Protein AF-0000000083205259 (afdb_homodimer)

pLDDT: mean 92.65, std 8.08, range [65.12, 98.88]

Sequence (184 aa):
MNAQRIVQNCVLKNQSTVIEEMIRANLISEEYLYPFVDDVMEWWLIDSWLAERLKEQGEVIIEEYGCYWWGRQSSGQAIYMDGVIQEICGDDMNAQRIVQNCVLKNQSTVIEEMIRANLISEEYLYPFVDDVMEWWLIDSWLAERLKEQGEVIIEEYGCYWWGRQSSGQAIYMDGVIQEICGDD

Foldseek 3Di:
DALVVQCVVWFDDWDQVVVVVCCVVVVDPCVVVVVCVVQFDTKTWTDPVVQVLCVVVVFDWDDPPNTIITRDRDDDDDPSPDPSSRVSVVVD/DALVVQCVPWFDDWDQVVVVVCCVVVVDPCVLVVVPVVQFDTKTWTHPVVQVLCVVVVFDWDDPPNTIITRDRDDDDDPSPDPSSRVSVVVD

Solvent-accessible surface area (backbone atoms only — not comparable to full-atom values): 10355 Å² total; per-residue (Å²): 97,57,31,60,59,51,40,70,72,30,50,71,43,77,35,42,58,50,50,53,51,33,37,73,65,63,74,38,70,53,75,83,37,50,93,44,55,86,54,39,72,41,31,30,35,36,36,71,72,56,48,54,55,39,47,75,72,67,49,49,68,48,81,54,69,88,42,37,33,39,41,35,67,70,76,96,61,61,70,45,70,34,65,68,43,43,52,52,30,71,74,94,96,54,31,59,58,50,40,69,72,29,49,69,43,77,34,42,59,50,51,54,52,33,37,73,64,64,74,38,69,54,76,82,37,52,94,44,54,88,53,41,74,40,31,29,34,36,37,69,71,57,48,53,55,38,48,74,70,69,48,50,70,48,79,56,68,87,41,37,33,38,42,35,67,69,75,94,61,62,69,43,69,35,66,70,44,44,51,54,30,73,74,92

Nearest PDB structures (foldseek):
  4bhl-assembly1_A  TM=3.757E-01  e=4.470E+00  Penaeus vannamei
  3w3y-assembly1_A  TM=3.580E-01  e=8.393E+00  Saccharomyces cerevisiae S288C
  4bhl-assembly1_A  TM=3.754E-01  e=5.393E+00  Penaeus vannamei
  3w3y-assembly1_A  TM=3.533E-01  e=7.872E+00  Saccharomyces cerevisiae S288C

Organism: NCBI:txid214856

Structure (mmCIF, N/CA/C/O backbone):
data_AF-0000000083205259-model_v1
#
loop_
_entity.id
_entity.type
_entity.pdbx_description
1 polymer 'Uncharacterized protein'
#
loop_
_atom_site.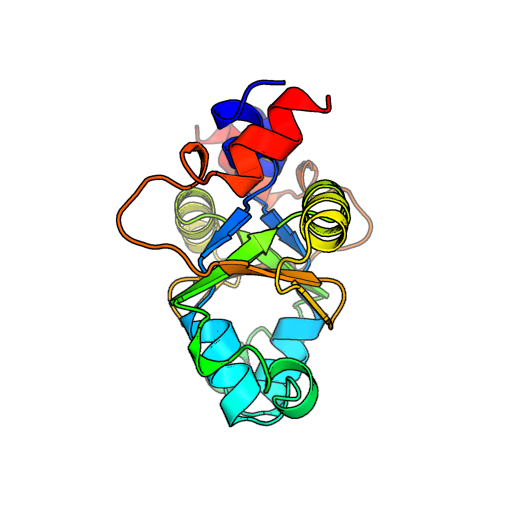group_PDB
_atom_site.id
_atom_site.type_symbol
_atom_site.label_atom_id
_atom_site.label_alt_id
_atom_site.label_comp_id
_atom_site.label_asym_id
_atom_site.label_entity_id
_atom_site.label_seq_id
_atom_site.pdbx_PDB_ins_code
_atom_site.Cartn_x
_atom_site.Cartn_y
_atom_site.Cartn_z
_atom_site.occupancy
_atom_site.B_iso_or_equiv
_atom_site.auth_seq_id
_atom_site.auth_comp_id
_atom_site.auth_asym_id
_atom_site.auth_atom_id
_atom_site.pdbx_PDB_model_num
ATOM 1 N N . MET A 1 1 ? 18.016 13.203 8.016 1 74.06 1 MET A N 1
ATOM 2 C CA . MET A 1 1 ? 17.5 12.609 6.789 1 74.06 1 MET A CA 1
ATOM 3 C C . MET A 1 1 ? 16.844 13.656 5.906 1 74.06 1 MET A C 1
ATOM 5 O O . MET A 1 1 ? 16.234 14.602 6.414 1 74.06 1 MET A O 1
ATOM 9 N N . ASN A 1 2 ? 17.109 13.672 4.609 1 92.62 2 ASN A N 1
ATOM 10 C CA . ASN A 1 2 ? 16.453 14.734 3.84 1 92.62 2 ASN A CA 1
ATOM 11 C C . ASN A 1 2 ? 15.078 14.312 3.357 1 92.62 2 ASN A C 1
ATOM 13 O O . ASN A 1 2 ? 14.727 13.133 3.424 1 92.62 2 ASN A O 1
ATOM 17 N N . ALA A 1 3 ? 14.344 15.258 3.004 1 95.56 3 ALA A N 1
ATOM 18 C CA . ALA A 1 3 ? 12.93 15.102 2.689 1 95.56 3 ALA A CA 1
ATOM 19 C C . ALA A 1 3 ? 12.727 14.094 1.568 1 95.56 3 ALA A C 1
ATOM 21 O O . ALA A 1 3 ? 11.797 13.281 1.617 1 95.56 3 ALA A O 1
ATOM 22 N N . GLN A 1 4 ? 13.516 14.125 0.621 1 95.38 4 GLN A N 1
ATOM 23 C CA . GLN A 1 4 ? 13.406 13.219 -0.518 1 95.38 4 GLN A CA 1
ATOM 24 C C . GLN A 1 4 ? 13.57 11.766 -0.083 1 95.38 4 GLN A C 1
ATOM 26 O O . GLN A 1 4 ? 12.836 10.891 -0.545 1 95.38 4 GLN A O 1
ATOM 31 N N . ARG A 1 5 ? 14.492 11.438 0.736 1 95.31 5 ARG A N 1
ATOM 32 C CA . ARG A 1 5 ? 14.758 10.094 1.227 1 95.31 5 ARG A CA 1
ATOM 33 C C . ARG A 1 5 ? 13.602 9.578 2.078 1 95.31 5 ARG A C 1
ATOM 35 O O . ARG A 1 5 ? 13.211 8.414 1.976 1 95.31 5 ARG A O 1
ATOM 42 N N . ILE A 1 6 ? 13.031 10.5 2.938 1 96.81 6 ILE A N 1
ATOM 43 C CA . ILE A 1 6 ? 11.883 10.141 3.764 1 96.81 6 ILE A CA 1
ATOM 44 C C . ILE A 1 6 ? 10.719 9.711 2.873 1 96.81 6 ILE A C 1
ATOM 46 O O . ILE A 1 6 ? 10.125 8.648 3.092 1 96.81 6 ILE A O 1
ATOM 50 N N . VAL A 1 7 ? 10.477 10.484 1.865 1 97.5 7 VAL A N 1
ATOM 51 C CA . VAL A 1 7 ? 9.352 10.211 0.981 1 97.5 7 VAL A CA 1
ATOM 52 C C . VAL A 1 7 ? 9.602 8.922 0.209 1 97.5 7 VAL A C 1
ATOM 54 O O . VAL A 1 7 ? 8.719 8.062 0.115 1 97.5 7 VAL A O 1
ATOM 57 N N . GLN A 1 8 ? 10.75 8.711 -0.286 1 95.19 8 GLN A N 1
ATOM 58 C CA . GLN A 1 8 ? 11.094 7.523 -1.067 1 95.19 8 GLN A CA 1
ATOM 59 C C . GLN A 1 8 ? 10.984 6.258 -0.226 1 95.19 8 GLN A C 1
ATOM 61 O O . GLN A 1 8 ? 10.578 5.207 -0.728 1 95.19 8 GLN A O 1
ATOM 66 N N . ASN A 1 9 ? 11.266 6.398 1.019 1 95.75 9 ASN A N 1
ATOM 67 C CA . ASN A 1 9 ? 11.344 5.223 1.879 1 95.75 9 ASN A CA 1
ATOM 68 C C . ASN A 1 9 ? 10.016 4.957 2.586 1 95.75 9 ASN A C 1
ATOM 70 O O . ASN A 1 9 ? 9.68 3.807 2.871 1 95.75 9 ASN A O 1
ATOM 74 N N . CYS A 1 10 ? 9.227 6.012 2.779 1 98 10 CYS A N 1
ATOM 75 C CA . CYS A 1 10 ? 8.148 5.844 3.746 1 98 10 CYS A CA 1
ATOM 76 C C . CYS A 1 10 ? 6.789 6.062 3.092 1 98 10 CYS A C 1
ATOM 78 O O . CYS A 1 10 ? 5.758 5.68 3.646 1 98 10 CYS A O 1
ATOM 80 N N . VAL A 1 11 ? 6.793 6.781 2.051 1 98.5 11 VAL A N 1
ATOM 81 C CA . VAL A 1 11 ? 5.566 6.949 1.28 1 98.5 11 VAL A CA 1
ATOM 82 C C . VAL A 1 11 ? 5.473 5.852 0.221 1 98.5 11 VAL A C 1
ATOM 84 O O . VAL A 1 11 ? 6.25 5.836 -0.736 1 98.5 11 VAL A O 1
ATOM 87 N N . LEU A 1 12 ? 4.492 5.07 0.329 1 98.44 12 LEU A N 1
ATOM 88 C CA . LEU A 1 12 ? 4.516 3.809 -0.405 1 98.44 12 LEU A CA 1
ATOM 89 C C . LEU A 1 12 ? 3.682 3.906 -1.678 1 98.44 12 LEU A C 1
ATOM 91 O O . LEU A 1 12 ? 4.172 3.611 -2.77 1 98.44 12 LEU A O 1
ATOM 95 N N . LYS A 1 13 ? 2.428 4.391 -1.6 1 98.5 13 LYS A N 1
ATOM 96 C CA . LYS A 1 13 ? 1.514 4.348 -2.738 1 98.5 13 LYS A CA 1
ATOM 97 C C . LYS A 1 1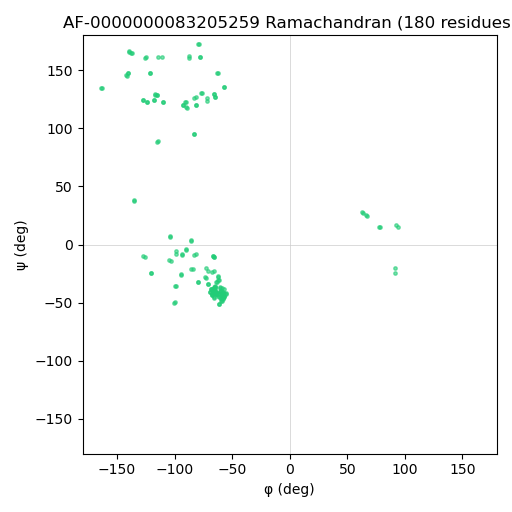3 ? 0.335 5.297 -2.531 1 98.5 13 LYS A C 1
ATOM 99 O O . LYS A 1 13 ? -0.232 5.359 -1.438 1 98.5 13 LYS A O 1
ATOM 104 N N . ASN A 1 14 ? 0.077 6.012 -3.584 1 98.19 14 ASN A N 1
ATOM 105 C CA . ASN A 1 14 ? -1.209 6.703 -3.59 1 98.19 14 ASN A CA 1
ATOM 106 C C . ASN A 1 14 ? -2.373 5.719 -3.621 1 98.19 14 ASN A C 1
ATOM 108 O O . ASN A 1 14 ? -2.42 4.832 -4.477 1 98.19 14 ASN A O 1
ATOM 112 N N . GLN A 1 15 ? -3.314 5.859 -2.664 1 98.44 15 GLN A N 1
ATOM 113 C CA . GLN A 1 15 ? -4.461 4.961 -2.598 1 98.44 15 GLN A CA 1
ATOM 114 C C . GLN A 1 15 ? -5.758 5.734 -2.367 1 98.44 15 GLN A C 1
ATOM 116 O O . GLN A 1 15 ? -6.625 5.293 -1.616 1 98.44 15 GLN A O 1
ATOM 121 N N . SER A 1 16 ? -5.852 6.895 -2.996 1 96 16 SER A N 1
ATOM 122 C CA . SER A 1 16 ? -7.023 7.75 -2.85 1 96 16 SER A CA 1
ATOM 123 C C . SER A 1 16 ? -8.297 7.027 -3.27 1 96 16 SER A C 1
ATOM 125 O O . SER A 1 16 ? -9.289 7.02 -2.533 1 96 16 SER A O 1
ATOM 127 N N . THR A 1 17 ? -8.281 6.352 -4.402 1 97.75 17 THR A N 1
ATOM 128 C CA . THR A 1 17 ? -9.469 5.66 -4.891 1 97.75 17 THR A CA 1
ATOM 129 C C . THR A 1 17 ? -9.852 4.512 -3.963 1 97.75 17 THR A C 1
ATOM 131 O O . THR A 1 17 ? -11.031 4.297 -3.688 1 97.75 17 THR A O 1
ATOM 134 N N . VAL A 1 18 ? -8.859 3.809 -3.467 1 97.62 18 VAL A N 1
ATOM 135 C CA . VAL A 1 18 ? -9.102 2.707 -2.543 1 97.62 18 VAL A CA 1
ATOM 136 C C . VAL A 1 18 ? -9.828 3.221 -1.302 1 97.62 18 VAL A C 1
ATOM 138 O O . VAL A 1 18 ? -10.867 2.684 -0.917 1 97.62 18 VAL A O 1
ATOM 141 N N . ILE A 1 19 ? -9.344 4.277 -0.72 1 96.19 19 ILE A N 1
ATOM 142 C CA . ILE A 1 19 ? -9.891 4.812 0.522 1 96.19 19 ILE A CA 1
ATOM 143 C C . ILE A 1 19 ? -11.297 5.359 0.278 1 96.19 19 ILE A C 1
ATOM 145 O O . ILE A 1 19 ? -12.203 5.137 1.081 1 96.19 19 ILE A O 1
ATOM 149 N N . GLU A 1 20 ? -11.461 6.02 -0.788 1 94.31 20 GLU A N 1
ATOM 150 C CA . GLU A 1 20 ? -12.781 6.543 -1.122 1 94.31 20 GLU A CA 1
ATOM 151 C C . GLU A 1 20 ? -13.812 5.422 -1.229 1 94.31 20 GLU A C 1
ATOM 153 O O . GLU A 1 20 ? -14.914 5.531 -0.698 1 94.31 20 GLU A O 1
ATOM 158 N N . GLU A 1 21 ? -13.453 4.355 -1.86 1 96.31 21 GLU A N 1
ATOM 159 C CA . GLU A 1 21 ? -14.359 3.221 -2.008 1 96.31 21 GLU A CA 1
ATOM 160 C C . GLU A 1 21 ? -14.609 2.539 -0.666 1 96.31 21 GLU A C 1
ATOM 162 O O . GLU A 1 21 ? -15.727 2.109 -0.381 1 96.31 21 GLU A O 1
ATOM 167 N N . MET A 1 22 ? -13.562 2.457 0.121 1 96.12 22 MET A N 1
ATOM 168 C CA . MET A 1 22 ? -13.719 1.828 1.43 1 96.12 22 MET A CA 1
ATOM 169 C C . MET A 1 22 ? -14.633 2.65 2.326 1 96.12 22 MET A C 1
ATOM 171 O O . MET A 1 22 ? -15.422 2.092 3.098 1 96.12 22 MET A O 1
ATOM 175 N N . ILE A 1 23 ? -14.547 3.959 2.223 1 93.25 23 ILE A N 1
ATOM 176 C CA . ILE A 1 23 ? -15.43 4.84 2.977 1 93.25 23 ILE A CA 1
ATOM 177 C C . ILE A 1 23 ? -16.875 4.664 2.494 1 93.25 23 ILE A C 1
ATOM 179 O O . ILE A 1 23 ? -17.781 4.508 3.303 1 93.25 23 ILE A O 1
ATOM 183 N N . ARG A 1 24 ? -16.984 4.648 1.211 1 93.5 24 ARG A N 1
ATOM 184 C CA . ARG A 1 24 ? -18.312 4.484 0.619 1 93.5 24 ARG A CA 1
ATOM 185 C C . ARG A 1 24 ? -18.938 3.164 1.042 1 93.5 24 ARG A C 1
ATOM 187 O O . ARG A 1 24 ? -20.156 3.088 1.251 1 93.5 24 ARG A O 1
ATOM 194 N N . ALA A 1 25 ? -18.172 2.121 1.162 1 95.5 25 ALA A N 1
ATOM 195 C CA . ALA A 1 25 ? -18.641 0.787 1.524 1 95.5 25 ALA A CA 1
ATOM 196 C C . ALA A 1 25 ? -18.719 0.627 3.039 1 95.5 25 ALA A C 1
ATOM 198 O O . ALA A 1 25 ? -18.984 -0.468 3.541 1 95.5 25 ALA A O 1
ATOM 199 N N . ASN A 1 26 ? -18.453 1.644 3.811 1 94.31 26 ASN A N 1
ATOM 200 C CA . ASN A 1 26 ? -18.516 1.696 5.266 1 94.31 26 ASN A CA 1
ATOM 201 C C . ASN A 1 26 ? -17.469 0.805 5.914 1 94.31 26 ASN A C 1
ATOM 203 O O . ASN A 1 26 ? -17.672 0.278 7.008 1 94.31 26 ASN A O 1
ATOM 207 N N . LEU A 1 27 ? -16.391 0.572 5.148 1 95.81 27 LEU A N 1
ATOM 208 C CA . LEU A 1 27 ? -15.266 -0.165 5.707 1 95.81 2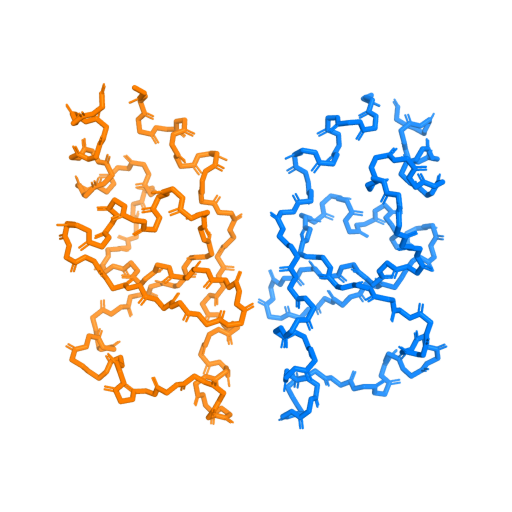7 LEU A CA 1
ATOM 209 C C . LEU A 1 27 ? -14.398 0.744 6.57 1 95.81 27 LEU A C 1
ATOM 211 O O . LEU A 1 27 ? -13.711 0.273 7.477 1 95.81 27 LEU A O 1
ATOM 215 N N . ILE A 1 28 ? -14.312 2.006 6.215 1 93.38 28 ILE A N 1
ATOM 216 C CA . ILE A 1 28 ? -13.648 3.031 7.012 1 93.38 28 ILE A CA 1
ATOM 217 C C . ILE A 1 28 ? -14.672 4.066 7.477 1 93.38 28 ILE A C 1
ATOM 219 O O . ILE A 1 28 ? -15.469 4.562 6.676 1 93.38 28 ILE A O 1
ATOM 223 N N . SER A 1 29 ? -14.594 4.254 8.742 1 88.69 29 SER A N 1
ATOM 224 C CA . SER A 1 29 ? -15.578 5.18 9.297 1 88.69 29 SER A CA 1
ATOM 225 C C . SER A 1 29 ? -15.266 6.621 8.906 1 88.69 29 SER A C 1
ATOM 227 O O . SER A 1 29 ? -14.172 7.117 9.172 1 88.69 29 SER A O 1
ATOM 229 N N . GLU A 1 30 ? -16.172 7.191 8.336 1 78.38 30 GLU A N 1
ATOM 230 C CA . GLU A 1 30 ? -16.047 8.594 7.945 1 78.38 30 GLU A CA 1
ATOM 231 C C . GLU A 1 30 ? -16.141 9.516 9.156 1 78.38 30 GLU A C 1
ATOM 233 O O . GLU A 1 30 ? -15.625 10.625 9.141 1 78.38 30 GLU A O 1
ATOM 238 N N . GLU A 1 31 ? -16.859 9.016 10.133 1 77.38 31 GLU A N 1
ATOM 239 C CA . GLU A 1 31 ? -17.125 9.852 11.305 1 77.38 31 GLU A CA 1
ATOM 240 C C . GLU A 1 31 ? -15.836 10.328 11.953 1 77.38 31 GLU A C 1
ATOM 242 O O . GLU A 1 31 ? -15.75 11.469 12.422 1 77.38 31 GLU A O 1
ATOM 247 N N . TYR A 1 32 ? -14.891 9.398 11.953 1 70.88 32 TYR A N 1
ATOM 248 C CA . TYR A 1 32 ? -13.617 9.758 12.562 1 70.88 32 TYR A CA 1
ATOM 249 C C . TYR A 1 32 ? -12.844 10.734 11.672 1 70.88 32 TYR A C 1
ATOM 251 O O . TYR A 1 32 ? -12.086 11.562 12.172 1 70.88 32 TYR A O 1
ATOM 259 N N . LEU A 1 33 ? -13.25 10.703 10.414 1 77.75 33 LEU A N 1
ATOM 260 C CA . LEU A 1 33 ? -12.523 11.516 9.445 1 77.75 33 LEU A CA 1
ATOM 261 C C . LEU A 1 33 ? -13.25 12.828 9.188 1 77.75 33 LEU A C 1
ATOM 263 O O . LEU A 1 33 ? -12.711 13.727 8.531 1 77.75 33 LEU A O 1
ATOM 267 N N . TYR A 1 34 ? -14.406 13 9.727 1 72.12 34 TYR A N 1
ATOM 268 C CA . TYR A 1 34 ? -15.367 14.039 9.383 1 72.12 34 TYR A CA 1
ATOM 269 C C . TYR A 1 34 ? -14.758 15.422 9.547 1 72.12 34 TYR A C 1
ATOM 271 O O . TYR A 1 34 ? -14.867 16.266 8.648 1 72.12 34 TYR A O 1
ATOM 279 N N . PRO A 1 35 ? -14.078 15.703 10.547 1 74.44 35 PRO A N 1
ATOM 280 C CA . PRO A 1 35 ? -13.578 17.078 10.633 1 74.44 35 PRO A CA 1
ATOM 281 C C . PRO A 1 35 ? -12.562 17.406 9.531 1 74.44 35 PRO A C 1
ATOM 283 O O . PRO A 1 35 ? -12.281 18.578 9.281 1 74.44 35 PRO A O 1
ATOM 286 N N . PHE A 1 36 ? -12.156 16.344 8.844 1 73 36 PHE A N 1
ATOM 287 C CA . PHE A 1 36 ? -11.023 16.578 7.961 1 73 36 PHE A CA 1
ATOM 288 C C . PHE A 1 36 ? -11.344 16.141 6.535 1 73 36 PHE A C 1
ATOM 290 O O . PHE A 1 36 ? -10.57 16.422 5.609 1 73 36 PHE A O 1
ATOM 297 N N . VAL A 1 37 ? -12.422 15.453 6.359 1 67.62 37 VAL A N 1
ATOM 298 C CA . VAL A 1 37 ? -12.672 14.711 5.133 1 67.62 37 VAL A CA 1
ATOM 299 C C . VAL A 1 37 ? -12.719 15.664 3.943 1 67.62 37 VAL A C 1
ATOM 301 O O . VAL A 1 37 ? -12.188 15.367 2.873 1 67.62 37 VAL A O 1
ATOM 304 N N . ASP A 1 38 ? -13.172 16.906 4.27 1 78.12 38 ASP A N 1
ATOM 305 C CA . ASP A 1 38 ? -13.32 17.828 3.15 1 78.12 38 ASP A CA 1
ATOM 306 C C . ASP A 1 38 ? -11.992 18.5 2.811 1 78.12 38 ASP A C 1
ATOM 308 O O . ASP A 1 38 ? -11.844 19.094 1.739 1 78.12 38 ASP A O 1
ATOM 312 N N . ASP A 1 39 ? -11.055 18.312 3.615 1 89.06 39 ASP A N 1
ATOM 313 C CA . ASP A 1 39 ? -9.789 19.016 3.422 1 89.06 39 ASP A CA 1
ATOM 314 C C . ASP A 1 39 ? -8.734 18.078 2.826 1 89.06 39 ASP A C 1
ATOM 316 O O . ASP A 1 39 ? -7.727 18.531 2.283 1 89.06 39 ASP A O 1
ATOM 320 N N . VAL A 1 40 ? -9.055 16.844 2.875 1 92.94 40 VAL A N 1
ATOM 321 C CA . VAL A 1 40 ? -8.078 15.875 2.377 1 92.94 40 VAL A CA 1
ATOM 322 C C . VAL A 1 40 ? -8.172 15.781 0.856 1 92.94 40 VAL A C 1
ATOM 324 O O . VAL A 1 40 ? -9.258 15.586 0.306 1 92.94 40 VAL A O 1
ATOM 327 N N . MET A 1 41 ? -7.043 15.961 0.229 1 94.31 41 MET A N 1
ATOM 328 C CA . MET A 1 41 ? -7 15.93 -1.229 1 94.31 41 MET A CA 1
ATOM 329 C C . MET A 1 41 ? -6.531 14.57 -1.734 1 94.31 41 MET A C 1
ATOM 331 O O . MET A 1 41 ? -6.969 14.109 -2.789 1 94.31 41 MET A O 1
ATOM 335 N N . GLU A 1 42 ? -5.609 13.961 -1.014 1 96.19 42 GLU A N 1
ATOM 336 C CA . GLU A 1 42 ? -5.062 12.672 -1.429 1 96.19 42 GLU A CA 1
ATOM 337 C C . GLU A 1 42 ? -4.848 11.758 -0.23 1 96.19 42 GLU A C 1
ATOM 339 O O . GLU A 1 42 ? -4.547 12.219 0.871 1 96.19 42 GLU A O 1
ATOM 344 N N . TRP A 1 43 ? -5.023 10.461 -0.505 1 96.06 43 TRP A N 1
ATOM 345 C CA . TRP A 1 43 ? -4.711 9.461 0.504 1 96.06 43 TRP A CA 1
ATOM 346 C C . TRP A 1 43 ? -3.479 8.656 0.107 1 96.06 43 TRP A C 1
ATOM 348 O O . TRP A 1 43 ? -3.441 8.047 -0.967 1 96.06 43 TRP A O 1
ATOM 358 N N . TRP A 1 44 ? -2.441 8.664 0.993 1 98.31 44 TRP A N 1
ATOM 359 C CA . TRP A 1 44 ? -1.18 7.98 0.728 1 98.31 44 TRP A CA 1
ATOM 360 C C . TRP A 1 44 ? -0.928 6.883 1.756 1 98.31 44 TRP A C 1
ATOM 362 O O . TRP A 1 44 ? -0.981 7.129 2.963 1 98.31 44 TRP A O 1
ATOM 372 N N . LEU A 1 45 ? -0.73 5.684 1.268 1 98.88 45 LEU A N 1
ATOM 373 C CA . LEU A 1 45 ? -0.216 4.621 2.125 1 98.88 45 LEU A CA 1
ATOM 374 C C . LEU A 1 45 ? 1.206 4.93 2.58 1 98.88 45 LEU A C 1
ATOM 376 O O . LEU A 1 45 ? 2.07 5.25 1.761 1 98.88 45 LEU A O 1
ATOM 380 N N . ILE A 1 46 ? 1.47 4.84 3.938 1 98.88 46 ILE A N 1
ATOM 381 C CA . ILE A 1 46 ? 2.779 5.195 4.469 1 98.88 46 ILE A CA 1
ATOM 382 C C . ILE A 1 46 ? 3.207 4.168 5.516 1 98.88 46 ILE A C 1
ATOM 384 O O . ILE A 1 46 ? 2.398 3.344 5.953 1 98.88 46 ILE A O 1
ATOM 388 N N . ASP A 1 47 ? 4.465 4.203 5.82 1 98.25 47 ASP A N 1
ATOM 389 C CA . ASP A 1 47 ? 4.934 3.287 6.855 1 98.25 47 ASP A CA 1
ATOM 390 C C . ASP A 1 47 ? 4.598 3.816 8.25 1 98.25 47 ASP A C 1
ATOM 392 O O . ASP A 1 47 ? 4.125 4.945 8.391 1 98.25 47 ASP A O 1
ATOM 396 N N . SER A 1 48 ? 4.844 2.965 9.258 1 98.19 48 SER A N 1
ATOM 397 C CA . SER A 1 48 ? 4.426 3.299 10.609 1 98.19 48 SER A CA 1
ATOM 398 C C . SER A 1 48 ? 5.27 4.434 11.188 1 98.19 48 SER A C 1
ATOM 400 O O . SER A 1 48 ? 4.781 5.227 11.992 1 98.19 48 SER A O 1
ATOM 402 N N . TRP A 1 49 ? 6.547 4.477 10.812 1 98.06 49 TRP A N 1
ATOM 403 C CA . TRP A 1 49 ? 7.422 5.527 11.32 1 98.06 49 TRP A CA 1
ATOM 404 C C . TRP A 1 49 ? 6.922 6.902 10.898 1 98.06 49 TRP A C 1
ATOM 406 O O . TRP A 1 49 ? 6.77 7.801 11.734 1 98.06 49 TRP A O 1
ATOM 416 N N . LEU A 1 50 ? 6.66 7.086 9.617 1 98.31 50 LEU A N 1
ATOM 417 C CA . LEU A 1 50 ? 6.168 8.359 9.109 1 98.31 50 LEU A CA 1
ATOM 418 C C . LEU A 1 50 ? 4.781 8.664 9.664 1 98.31 50 LEU A C 1
ATOM 420 O O . LEU A 1 50 ? 4.469 9.82 9.969 1 98.31 50 LEU A O 1
ATOM 424 N N . ALA A 1 51 ? 3.932 7.648 9.836 1 98.44 51 ALA A N 1
ATOM 425 C CA . ALA A 1 51 ? 2.594 7.836 10.391 1 98.44 51 ALA A CA 1
ATOM 426 C C . ALA A 1 51 ? 2.658 8.484 11.773 1 98.44 51 ALA A C 1
ATOM 428 O O . ALA A 1 51 ? 1.933 9.438 12.055 1 98.44 51 ALA A O 1
ATOM 429 N N . GLU A 1 52 ? 3.568 7.996 12.609 1 98.06 52 GLU A N 1
ATOM 430 C CA . GLU A 1 52 ? 3.711 8.516 13.961 1 98.06 52 GLU A CA 1
ATOM 431 C C . GLU A 1 52 ? 4.145 9.977 13.945 1 98.06 52 GLU A C 1
ATOM 433 O O . GLU A 1 52 ? 3.613 10.797 14.703 1 98.06 52 GLU A O 1
ATOM 438 N N . ARG A 1 53 ? 5.023 10.328 13.133 1 97.81 53 ARG A N 1
ATOM 439 C CA . ARG A 1 53 ? 5.547 11.688 13.047 1 97.81 53 ARG A CA 1
ATOM 440 C C . ARG A 1 53 ? 4.492 12.648 12.492 1 97.81 53 ARG A C 1
ATOM 442 O O . ARG A 1 53 ? 4.355 13.773 12.977 1 97.81 53 ARG A O 1
ATOM 449 N N . LEU A 1 54 ? 3.777 12.195 11.508 1 97.25 54 LEU A N 1
ATOM 450 C CA . LEU A 1 54 ? 2.723 13.023 10.93 1 97.25 54 LEU A CA 1
ATOM 451 C C . LEU A 1 54 ? 1.611 13.266 11.945 1 97.25 54 LEU A C 1
ATOM 453 O O . LEU A 1 54 ? 1.062 14.367 12.023 1 97.25 54 LEU A O 1
ATOM 457 N N . LYS A 1 55 ? 1.295 12.242 12.711 1 95.88 55 LYS A N 1
ATOM 458 C CA . LYS A 1 55 ? 0.309 12.398 13.781 1 95.88 55 LYS A CA 1
ATOM 459 C C . LYS A 1 55 ? 0.738 13.469 14.773 1 95.88 55 LYS A C 1
ATOM 461 O O . LYS A 1 55 ? -0.077 14.289 15.203 1 95.88 55 LYS A O 1
ATOM 466 N N . GLU A 1 56 ? 1.991 13.414 15.07 1 96.06 56 GLU A N 1
ATOM 467 C CA . GLU A 1 56 ? 2.533 14.391 16.016 1 96.06 56 GLU A CA 1
ATOM 468 C C . GLU A 1 56 ? 2.398 15.812 15.477 1 96.06 56 GLU A C 1
ATOM 470 O O . GLU A 1 56 ? 2.293 16.766 16.25 1 96.06 56 GLU A O 1
ATOM 475 N N . GLN A 1 57 ? 2.393 15.93 14.195 1 95.5 57 GLN A N 1
ATOM 476 C CA . GLN A 1 57 ? 2.283 17.234 13.555 1 95.5 57 GLN A CA 1
ATOM 477 C C . GLN A 1 57 ? 0.823 17.609 13.312 1 95.5 57 GLN A C 1
ATOM 479 O O . GLN A 1 57 ? 0.534 18.625 12.695 1 95.5 57 GLN A O 1
ATOM 484 N N . GLY A 1 58 ? -0.093 16.719 13.602 1 92.81 58 GLY A N 1
ATOM 485 C CA . GLY A 1 58 ? -1.51 17.031 13.516 1 92.81 58 GLY A CA 1
ATOM 486 C C . GLY A 1 58 ? -2.125 16.656 12.18 1 92.81 58 GLY A C 1
ATOM 487 O O . GLY A 1 58 ? -3.219 17.109 11.844 1 92.81 58 GLY A O 1
ATOM 488 N N . GLU A 1 59 ? -1.448 15.859 11.43 1 94.81 59 GLU A N 1
ATOM 489 C CA . GLU A 1 59 ? -1.965 15.438 10.125 1 94.81 59 GLU A CA 1
ATOM 490 C C . GLU A 1 59 ? -3.021 14.352 10.281 1 94.81 59 GLU A C 1
ATOM 492 O O . GLU A 1 59 ? -3.139 13.734 11.344 1 94.81 59 GLU A O 1
ATOM 497 N N . VAL A 1 60 ? -3.803 14.172 9.266 1 94.75 60 VAL A N 1
ATOM 498 C CA . VAL A 1 60 ? -4.867 13.18 9.266 1 94.75 60 VAL A CA 1
ATOM 499 C C . VAL A 1 60 ? -4.293 11.797 8.938 1 94.75 60 VAL A C 1
ATOM 501 O O . VAL A 1 60 ? -3.711 11.602 7.867 1 94.75 60 VAL A O 1
ATOM 504 N N . ILE A 1 61 ? -4.457 10.852 9.883 1 95.62 61 ILE A N 1
ATOM 505 C CA . ILE A 1 61 ? -3.953 9.492 9.695 1 95.62 61 ILE A CA 1
ATOM 506 C C . ILE A 1 61 ? -5.074 8.484 9.938 1 95.62 61 ILE A C 1
ATOM 508 O O . ILE A 1 61 ? -5.785 8.57 10.945 1 95.62 61 ILE A O 1
ATOM 512 N N . ILE A 1 62 ? -5.328 7.645 8.977 1 95.56 62 ILE A N 1
ATOM 513 C CA . ILE A 1 62 ? -6.16 6.465 9.172 1 95.56 62 ILE A CA 1
ATOM 514 C C . ILE A 1 62 ? -5.285 5.281 9.578 1 95.56 62 ILE A C 1
ATOM 516 O O . ILE A 1 62 ? -4.297 4.969 8.914 1 95.56 62 ILE A O 1
ATOM 520 N N . GLU A 1 63 ? -5.57 4.695 10.695 1 95.75 63 GLU A N 1
ATOM 521 C CA . GLU A 1 63 ? -4.918 3.475 11.164 1 95.75 63 GLU A CA 1
ATOM 522 C C . GLU A 1 63 ? -5.906 2.314 11.242 1 95.75 63 GLU A C 1
ATOM 524 O O . GLU A 1 63 ? -6.551 2.111 12.273 1 95.75 63 GLU A O 1
ATOM 529 N N . GLU A 1 64 ? -6.051 1.606 10.164 1 96.06 64 GLU A N 1
ATOM 530 C CA . GLU A 1 64 ? -7.004 0.506 10.07 1 96.06 64 GLU A CA 1
ATOM 531 C C . GLU A 1 64 ? -6.426 -0.658 9.266 1 96.06 64 GLU A C 1
ATOM 533 O O . GLU A 1 64 ? -5.566 -0.46 8.406 1 96.06 64 GLU A O 1
ATOM 538 N N . TYR A 1 65 ? -6.77 -1.859 9.648 1 97.38 65 TYR A N 1
ATOM 539 C CA . TYR A 1 65 ? -6.461 -3.07 8.891 1 97.38 65 TYR A CA 1
ATOM 540 C C . TYR A 1 65 ? -4.957 -3.291 8.805 1 97.38 65 TYR A C 1
ATOM 542 O O . TYR A 1 65 ? -4.453 -3.779 7.793 1 97.38 65 TYR A O 1
ATOM 550 N N . GLY A 1 66 ? -4.277 -2.775 9.82 1 97.19 66 GLY A N 1
ATOM 551 C CA . GLY A 1 66 ? -2.836 -2.967 9.867 1 97.19 66 GLY A CA 1
ATOM 552 C C . GLY A 1 66 ? -2.078 -2.041 8.938 1 97.19 66 GLY A C 1
ATOM 553 O O . GLY A 1 66 ? -0.909 -2.281 8.625 1 97.19 66 GLY A O 1
ATOM 554 N N . CYS A 1 67 ? -2.785 -1.035 8.484 1 98.19 67 CYS A N 1
ATOM 555 C CA . CYS A 1 67 ? -2.195 -0.071 7.559 1 98.19 67 CYS A CA 1
ATOM 556 C C . CYS A 1 67 ? -2.34 1.351 8.086 1 98.19 67 CYS A C 1
ATOM 558 O O . CYS A 1 67 ? -3.117 1.598 9.016 1 98.19 67 CYS A O 1
ATOM 560 N N . TYR A 1 68 ? -1.469 2.252 7.504 1 98.12 68 TYR A N 1
ATOM 561 C CA . TYR A 1 68 ? -1.524 3.68 7.793 1 98.12 68 TYR A CA 1
ATOM 562 C C . TYR A 1 68 ? -1.698 4.488 6.512 1 98.12 68 TYR A C 1
ATOM 564 O O . TYR A 1 68 ? -0.914 4.352 5.57 1 98.12 68 TYR A O 1
ATOM 572 N N . TRP A 1 69 ? -2.754 5.27 6.492 1 97.56 69 TRP A N 1
ATOM 573 C CA . TRP A 1 69 ? -2.949 6.172 5.363 1 97.56 69 TRP A CA 1
ATOM 574 C C . TRP A 1 69 ? -2.918 7.629 5.816 1 97.56 69 TRP A C 1
ATOM 576 O O . TRP A 1 69 ? -3.598 8 6.773 1 97.56 69 TRP A O 1
ATOM 586 N N . TRP A 1 70 ? -2.105 8.406 5.129 1 97.19 70 TRP A N 1
ATOM 587 C CA . TRP A 1 70 ? 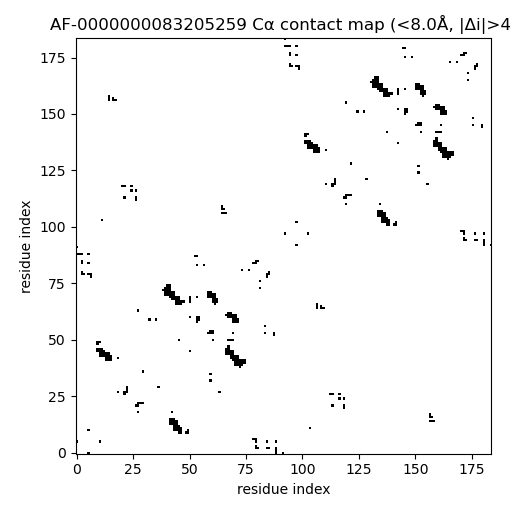-1.979 9.844 5.352 1 97.19 70 TRP A CA 1
ATOM 588 C C . TRP A 1 70 ? -2.916 10.617 4.434 1 97.19 70 TRP A C 1
ATOM 590 O O . TRP A 1 70 ? -2.842 10.492 3.207 1 97.19 70 TRP A O 1
ATOM 600 N N . GLY A 1 71 ? -3.844 11.398 5.129 1 96.31 71 GLY A N 1
ATOM 601 C CA . GLY A 1 71 ? -4.664 12.336 4.383 1 96.31 71 GLY A CA 1
ATOM 602 C C . GLY A 1 71 ? -3.967 13.656 4.113 1 96.31 71 GLY A C 1
ATOM 603 O O . GLY A 1 71 ? -3.99 14.562 4.953 1 96.31 71 GLY A O 1
ATOM 604 N N . ARG A 1 72 ? -3.371 13.758 2.949 1 96.25 72 ARG A N 1
ATOM 605 C CA . ARG A 1 72 ? -2.613 14.945 2.564 1 96.25 72 ARG A CA 1
ATOM 606 C C . ARG A 1 72 ? -3.545 16.078 2.164 1 96.25 72 ARG A C 1
ATOM 608 O O . ARG A 1 72 ? -4.465 15.883 1.366 1 96.25 72 ARG A O 1
ATOM 615 N N . GLN A 1 73 ? -3.303 17.219 2.732 1 92.62 73 GLN A N 1
ATOM 616 C CA . GLN A 1 73 ? -4.191 18.375 2.539 1 92.62 73 GLN A CA 1
ATOM 617 C C . GLN A 1 73 ? -3.576 19.391 1.58 1 92.62 73 GLN A C 1
ATOM 619 O O . GLN A 1 73 ? -4.121 20.469 1.388 1 92.62 73 GLN A O 1
ATOM 624 N N . SER A 1 74 ? -2.449 19.031 0.977 1 87.94 74 SER A N 1
ATOM 625 C CA . SER A 1 74 ? -1.83 19.828 -0.082 1 87.94 74 SER A CA 1
ATOM 626 C C . SER A 1 74 ? -1.702 19.016 -1.371 1 87.94 74 SER A C 1
ATOM 628 O O . SER A 1 74 ? -1.732 17.797 -1.345 1 87.94 74 SER A O 1
ATOM 630 N N . SER A 1 75 ? -1.808 19.75 -2.525 1 83.94 75 SER A N 1
ATOM 631 C CA . SER A 1 75 ? -1.688 19.078 -3.818 1 83.94 75 SER A CA 1
ATOM 632 C C . SER A 1 75 ? -0.871 19.922 -4.797 1 83.94 75 SER A C 1
ATOM 634 O O . SER A 1 75 ? -0.566 21.078 -4.523 1 83.94 75 SER A O 1
ATOM 636 N N . GLY A 1 76 ? -0.49 19.328 -5.828 1 87.25 76 GLY A N 1
ATOM 637 C CA . GLY A 1 76 ? 0.16 20.062 -6.902 1 87.25 76 GLY A CA 1
ATOM 638 C C . GLY A 1 76 ? 1.67 20.109 -6.766 1 87.25 76 GLY A C 1
ATOM 639 O O . GLY A 1 76 ? 2.373 20.484 -7.707 1 87.25 76 GLY A O 1
ATOM 640 N N . GLN A 1 77 ? 2.162 19.891 -5.625 1 91.88 77 GLN A N 1
ATOM 641 C CA . GLN A 1 77 ? 3.607 19.828 -5.434 1 91.88 77 GLN A CA 1
ATOM 642 C C . GLN A 1 77 ? 4.043 18.422 -5.016 1 9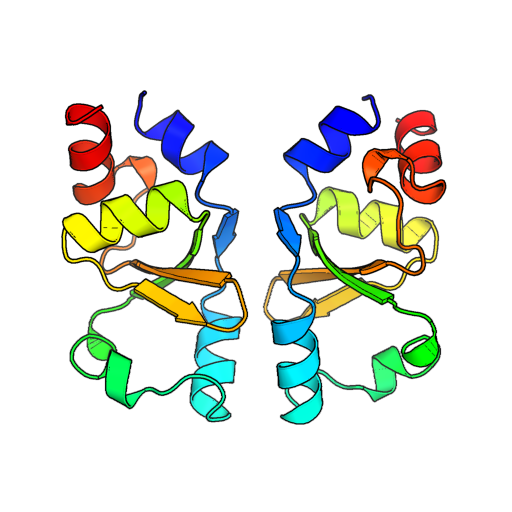1.88 77 GLN A C 1
ATOM 644 O O . GLN A 1 77 ? 3.227 17.625 -4.555 1 91.88 77 GLN A O 1
ATOM 649 N N . ALA A 1 78 ? 5.367 18.266 -5.234 1 95.56 78 ALA A N 1
ATOM 650 C CA . ALA A 1 78 ? 5.934 16.984 -4.82 1 95.56 78 ALA A CA 1
ATOM 651 C C . ALA A 1 78 ? 5.805 16.797 -3.311 1 95.56 78 ALA A C 1
ATOM 653 O O . ALA A 1 78 ? 5.898 17.75 -2.547 1 95.56 78 ALA A O 1
ATOM 654 N N . ILE A 1 79 ? 5.633 15.562 -2.893 1 97.38 79 ILE A N 1
ATOM 655 C CA . ILE A 1 79 ? 5.383 15.258 -1.487 1 97.38 79 ILE A CA 1
ATOM 656 C C . ILE A 1 79 ? 6.551 15.742 -0.636 1 97.38 79 ILE A C 1
ATOM 658 O O . ILE A 1 79 ? 6.355 16.25 0.472 1 97.38 79 ILE A O 1
ATOM 662 N N . TYR A 1 80 ? 7.805 15.555 -1.138 1 96.75 80 TYR A N 1
ATOM 663 C CA . TYR A 1 80 ? 8.969 15.922 -0.337 1 96.75 80 TYR A CA 1
ATOM 664 C C . TYR A 1 80 ? 9.039 17.438 -0.141 1 96.75 80 TYR A C 1
ATOM 666 O O . TYR A 1 80 ? 9.805 17.922 0.695 1 96.75 80 TYR A O 1
ATOM 674 N N . MET A 1 81 ? 8.234 18.203 -0.836 1 95.38 81 MET A N 1
ATOM 675 C CA . MET A 1 81 ? 8.203 19.656 -0.705 1 95.38 81 MET A CA 1
ATOM 676 C C . MET A 1 81 ? 7.145 20.094 0.303 1 95.38 81 MET A C 1
ATOM 678 O O . MET A 1 81 ? 7.035 21.281 0.628 1 95.38 81 MET A O 1
ATOM 682 N N . ASP A 1 82 ? 6.32 19.172 0.761 1 96.62 82 ASP A N 1
ATOM 683 C CA . ASP A 1 82 ? 5.309 19.484 1.765 1 96.62 82 ASP A CA 1
ATOM 684 C C . ASP A 1 82 ? 5.945 20.062 3.025 1 96.62 82 ASP A C 1
ATOM 686 O O . ASP A 1 82 ? 6.965 19.547 3.502 1 96.62 82 ASP A O 1
ATOM 690 N N . GLY A 1 83 ? 5.348 21.094 3.516 1 94.94 83 GLY A N 1
ATOM 691 C CA . GLY A 1 83 ? 5.871 21.734 4.715 1 94.94 83 GLY A CA 1
ATOM 692 C C . GLY A 1 83 ? 6.016 20.781 5.883 1 94.94 83 GLY A C 1
ATOM 693 O O . GLY A 1 83 ? 7.004 20.828 6.621 1 94.94 83 GLY A O 1
ATOM 694 N N . VAL A 1 84 ? 5.008 19.938 6.039 1 96.25 84 VAL A N 1
ATOM 695 C CA . VAL A 1 84 ? 5.023 19.016 7.176 1 96.25 84 VAL A CA 1
ATOM 696 C C . VAL A 1 84 ? 6.188 18.031 7.035 1 96.25 84 VAL A C 1
ATOM 698 O O . VAL A 1 84 ? 6.809 17.656 8.031 1 96.25 84 VAL A O 1
ATOM 701 N N . ILE A 1 85 ? 6.551 17.562 5.812 1 97.31 85 ILE A N 1
ATOM 702 C CA . ILE A 1 85 ? 7.676 16.672 5.574 1 97.31 85 ILE A CA 1
ATOM 703 C C . ILE A 1 85 ? 8.984 17.391 5.859 1 97.31 85 ILE A C 1
ATOM 705 O O . ILE A 1 85 ? 9.898 16.828 6.473 1 97.31 85 ILE A O 1
ATOM 709 N N . GLN A 1 86 ? 9.008 18.672 5.477 1 95.56 86 GLN A N 1
ATOM 710 C CA . GLN A 1 86 ? 10.188 19.484 5.762 1 95.56 86 GLN A CA 1
ATOM 711 C C . GLN A 1 86 ? 10.398 19.641 7.266 1 95.56 86 GLN A C 1
ATOM 713 O O . GLN A 1 86 ? 11.523 19.562 7.75 1 95.56 86 GLN A O 1
ATOM 718 N N . GLU A 1 87 ? 9.328 19.828 7.934 1 95.62 87 GLU A N 1
ATOM 719 C CA . GLU A 1 87 ? 9.398 19.969 9.391 1 95.62 87 GLU A CA 1
ATOM 720 C C . GLU A 1 87 ? 9.898 18.688 10.039 1 95.62 87 GLU A C 1
ATOM 722 O O . GLU A 1 87 ? 10.758 18.734 10.93 1 95.62 87 GLU A O 1
ATOM 727 N N . ILE A 1 88 ? 9.461 17.594 9.602 1 95.56 88 ILE A N 1
ATOM 728 C CA . ILE A 1 88 ? 9.852 16.297 10.141 1 95.56 88 ILE A CA 1
ATOM 729 C C . ILE A 1 88 ? 11.344 16.062 9.898 1 95.56 88 ILE A C 1
ATOM 731 O O . ILE A 1 88 ? 12.039 15.508 10.75 1 95.56 88 ILE A O 1
ATOM 735 N N . CYS A 1 89 ? 11.852 16.406 8.695 1 92.5 89 CYS A N 1
ATOM 736 C CA . CYS A 1 89 ? 13.266 16.281 8.367 1 92.5 89 CYS A CA 1
ATOM 737 C C . CYS A 1 89 ? 14.117 17.141 9.297 1 92.5 89 CYS A C 1
ATOM 739 O O . CYS A 1 89 ? 15.25 16.781 9.617 1 92.5 89 CYS A O 1
ATOM 741 N N . GLY A 1 90 ? 13.648 18.312 9.578 1 85.38 90 GLY A N 1
ATOM 742 C CA . GLY A 1 90 ? 14.383 19.219 10.453 1 85.38 90 GLY A CA 1
ATOM 743 C C . GLY A 1 90 ? 14.438 18.719 11.891 1 85.38 90 GLY A C 1
ATOM 744 O O . GLY A 1 90 ? 15.344 19.094 12.641 1 85.38 90 GLY A O 1
ATOM 745 N N . ASP A 1 91 ? 13.547 17.906 12.312 1 74.62 91 ASP A N 1
ATOM 746 C CA . ASP A 1 91 ? 13.492 17.375 13.664 1 74.62 91 ASP A CA 1
ATOM 747 C C . ASP A 1 91 ? 14.398 16.156 13.812 1 74.62 91 ASP A C 1
ATOM 749 O O . ASP A 1 91 ? 14.766 15.766 14.93 1 74.62 91 ASP A O 1
ATOM 753 N N . ASP A 1 92 ? 14.711 15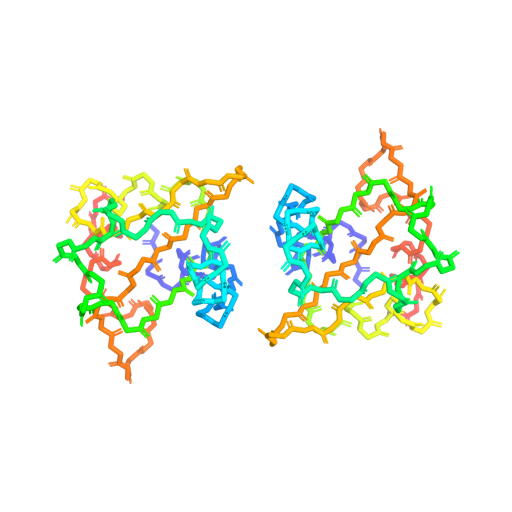.539 12.727 1 65.12 92 ASP A N 1
ATOM 754 C CA . ASP A 1 92 ? 15.617 14.391 12.781 1 65.12 92 ASP A CA 1
ATOM 755 C C . ASP A 1 92 ? 17.047 14.805 12.492 1 65.12 92 ASP A C 1
ATOM 757 O O . ASP A 1 92 ? 18 14.242 13.055 1 65.12 92 ASP A O 1
ATOM 761 N N . MET B 1 1 ? 19.609 -8.156 -10.758 1 73.69 1 MET B N 1
ATOM 762 C CA . MET B 1 1 ? 19.125 -7.688 -9.469 1 73.69 1 MET B CA 1
ATOM 763 C C . MET B 1 1 ? 18.891 -8.852 -8.516 1 73.69 1 MET B C 1
ATOM 765 O O . MET B 1 1 ? 18.5 -9.945 -8.945 1 73.69 1 MET B O 1
ATOM 769 N N . ASN B 1 2 ? 19.312 -8.773 -7.289 1 92.44 2 ASN B N 1
ATOM 770 C CA . ASN B 1 2 ? 19.062 -9.938 -6.445 1 92.44 2 ASN B CA 1
ATOM 771 C C . ASN B 1 2 ? 17.703 -9.875 -5.777 1 92.44 2 ASN B C 1
ATOM 773 O O . ASN B 1 2 ? 17.062 -8.828 -5.758 1 92.44 2 ASN B O 1
ATOM 777 N N . ALA B 1 3 ? 17.281 -11 -5.359 1 95.56 3 ALA B N 1
ATOM 778 C CA . ALA B 1 3 ? 15.922 -11.211 -4.863 1 95.56 3 ALA B CA 1
ATOM 779 C C . ALA B 1 3 ? 15.609 -10.266 -3.705 1 95.56 3 ALA B C 1
ATOM 781 O O . ALA B 1 3 ? 14.508 -9.727 -3.617 1 95.56 3 ALA B O 1
ATOM 782 N N . GLN B 1 4 ? 16.5 -10.086 -2.863 1 95.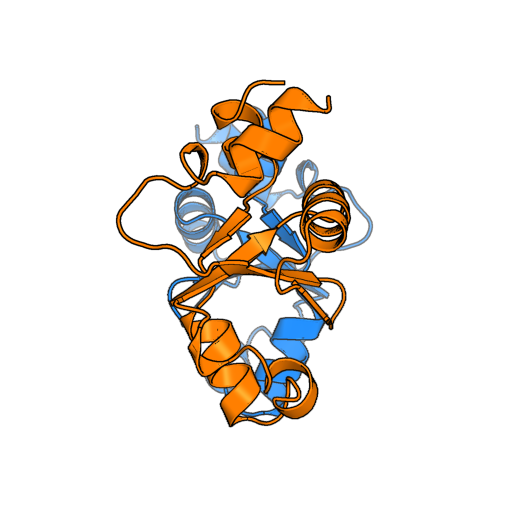31 4 GLN B N 1
ATOM 783 C CA . GLN B 1 4 ? 16.312 -9.219 -1.702 1 95.31 4 GLN B CA 1
ATOM 784 C C . GLN B 1 4 ? 16.031 -7.781 -2.127 1 95.31 4 GLN B C 1
ATOM 786 O O . GLN B 1 4 ? 15.172 -7.117 -1.554 1 95.31 4 GLN B O 1
ATOM 791 N N . ARG B 1 5 ? 16.734 -7.234 -3.055 1 95.25 5 ARG B N 1
ATOM 792 C CA . ARG B 1 5 ? 16.578 -5.871 -3.549 1 95.25 5 ARG B CA 1
ATOM 793 C C . ARG B 1 5 ? 15.227 -5.695 -4.234 1 95.25 5 ARG B C 1
ATOM 795 O O . ARG B 1 5 ? 14.57 -4.664 -4.066 1 95.25 5 ARG B O 1
ATOM 802 N N . ILE B 1 6 ? 14.797 -6.746 -5.023 1 96.88 6 ILE B N 1
ATOM 803 C CA . ILE B 1 6 ? 13.5 -6.711 -5.688 1 96.88 6 ILE B CA 1
ATOM 804 C C . ILE B 1 6 ? 12.391 -6.578 -4.648 1 96.88 6 ILE B C 1
ATOM 806 O O . ILE B 1 6 ? 11.516 -5.715 -4.77 1 96.88 6 ILE B O 1
ATOM 810 N N . VAL B 1 7 ? 12.492 -7.375 -3.637 1 97.56 7 VAL B N 1
ATOM 811 C CA . VAL B 1 7 ? 11.453 -7.387 -2.609 1 97.56 7 VAL B CA 1
ATOM 812 C C . VAL B 1 7 ? 11.461 -6.062 -1.853 1 97.56 7 VAL B C 1
ATOM 814 O O . VAL B 1 7 ? 10.406 -5.465 -1.628 1 97.56 7 VAL B O 1
ATOM 817 N N . GLN B 1 8 ? 12.57 -5.547 -1.504 1 95.25 8 GLN B N 1
ATOM 818 C CA . GLN B 1 8 ? 12.695 -4.301 -0.754 1 95.25 8 GLN B CA 1
ATOM 819 C C . GLN B 1 8 ? 12.156 -3.119 -1.555 1 95.25 8 GLN B C 1
ATOM 821 O O . GLN B 1 8 ? 11.57 -2.195 -0.987 1 95.25 8 GLN B O 1
ATOM 826 N N . ASN B 1 9 ? 12.297 -3.205 -2.828 1 95.75 9 ASN B N 1
ATOM 827 C CA . ASN B 1 9 ? 11.953 -2.062 -3.67 1 95.75 9 ASN B CA 1
ATOM 828 C C . ASN B 1 9 ? 10.531 -2.158 -4.203 1 95.75 9 ASN B C 1
ATOM 830 O O . ASN B 1 9 ? 9.875 -1.139 -4.422 1 95.75 9 ASN B O 1
ATOM 834 N N . CYS B 1 10 ? 10.023 -3.385 -4.309 1 98 10 CYS B N 1
ATOM 835 C CA . CYS B 1 10 ? 8.828 -3.518 -5.129 1 98 10 CYS B CA 1
ATOM 836 C C . CYS B 1 10 ? 7.664 -4.066 -4.309 1 98 10 CYS B C 1
ATOM 838 O O . CYS B 1 10 ? 6.508 -3.969 -4.723 1 98 10 CYS B O 1
ATOM 840 N N . VAL B 1 11 ? 7.98 -4.738 -3.289 1 98.5 11 VAL B N 1
ATOM 841 C CA . VAL B 1 11 ? 6.945 -5.203 -2.371 1 98.5 11 VAL B CA 1
ATOM 842 C C . VAL B 1 11 ? 6.703 -4.152 -1.29 1 98.5 11 VAL B C 1
ATOM 844 O O . VAL B 1 11 ? 7.566 -3.916 -0.44 1 98.5 11 VAL B O 1
ATOM 847 N N . LEU B 1 12 ? 5.551 -3.664 -1.259 1 98.44 12 LEU B N 1
ATOM 848 C CA . LEU B 1 12 ? 5.34 -2.428 -0.512 1 98.44 12 LEU B CA 1
ATOM 849 C C . LEU B 1 12 ? 4.73 -2.719 0.855 1 98.44 12 LEU B C 1
ATOM 851 O O . LEU B 1 12 ? 5.266 -2.293 1.881 1 98.44 12 LEU B O 1
ATOM 855 N N . LYS B 1 13 ? 3.637 -3.506 0.934 1 98.5 13 LYS B N 1
ATOM 856 C CA . LYS B 1 13 ? 2.9 -3.684 2.182 1 98.5 13 LYS B CA 1
ATOM 857 C C . LYS B 1 13 ? 1.99 -4.906 2.111 1 98.5 13 LYS B C 1
ATOM 859 O O . LYS B 1 13 ? 1.322 -5.137 1.102 1 98.5 13 LYS B O 1
ATOM 864 N N . ASN B 1 14 ? 2.064 -5.645 3.172 1 98.19 14 ASN B N 1
ATOM 865 C CA . ASN B 1 14 ? 1.012 -6.641 3.334 1 98.19 14 ASN B CA 1
ATOM 866 C C . ASN B 1 14 ? -0.355 -5.992 3.523 1 98.19 14 ASN B C 1
ATOM 868 O O . ASN B 1 14 ? -0.521 -5.125 4.387 1 98.19 14 ASN B O 1
ATOM 872 N N . GLN B 1 15 ? -1.338 -6.402 2.693 1 98.44 15 GLN B N 1
ATOM 873 C CA . GLN B 1 15 ? -2.678 -5.832 2.781 1 98.44 15 GLN B CA 1
ATOM 874 C C . GLN B 1 15 ? -3.746 -6.918 2.705 1 98.44 15 GLN B C 1
ATOM 876 O O . GLN B 1 15 ? -4.789 -6.727 2.078 1 98.44 15 GLN B O 1
ATOM 881 N N . SER B 1 16 ? -3.447 -8.047 3.32 1 96 16 SER B N 1
ATOM 882 C CA . SER B 1 16 ? -4.367 -9.18 3.314 1 96 16 SER B CA 1
ATOM 883 C C . SER B 1 16 ? -5.719 -8.797 3.906 1 96 16 SER B C 1
ATOM 885 O O . SER B 1 16 ? -6.762 -9.055 3.301 1 96 16 SER B O 1
ATOM 887 N N . THR B 1 17 ? -5.73 -8.117 5.043 1 97.75 17 THR B N 1
ATOM 888 C CA . THR B 1 17 ? -6.984 -7.75 5.695 1 97.75 17 THR B CA 1
ATOM 889 C C . THR B 1 17 ? -7.762 -6.75 4.84 1 97.75 17 THR B C 1
ATOM 891 O O . THR B 1 17 ? -8.984 -6.848 4.727 1 97.75 17 THR B O 1
ATOM 894 N N . VAL B 1 18 ? -7.066 -5.816 4.234 1 97.69 18 VAL B N 1
ATOM 895 C CA . VAL B 1 18 ? -7.699 -4.828 3.369 1 97.69 18 VAL B CA 1
ATOM 896 C C . VAL B 1 18 ? -8.422 -5.531 2.225 1 97.69 18 VAL B C 1
ATOM 898 O O . VAL B 1 18 ? -9.609 -5.289 1.986 1 97.69 18 VAL B O 1
ATOM 901 N N . ILE B 1 19 ? -7.77 -6.445 1.566 1 96.12 19 ILE B N 1
ATOM 902 C CA . ILE B 1 19 ? -8.312 -7.125 0.395 1 96.12 19 ILE B CA 1
ATOM 903 C C . ILE B 1 19 ? -9.484 -8.008 0.81 1 96.12 19 ILE B C 1
ATOM 905 O O . ILE B 1 19 ? -10.516 -8.039 0.133 1 96.12 19 ILE B O 1
ATOM 909 N N . GLU B 1 20 ? -9.336 -8.672 1.873 1 94.25 20 GLU B N 1
ATOM 910 C CA . GLU B 1 20 ? -10.43 -9.516 2.365 1 94.25 20 GLU B CA 1
ATOM 911 C C . GLU B 1 20 ? -11.688 -8.688 2.625 1 94.25 20 GLU B C 1
ATOM 913 O O . GLU B 1 20 ? -12.789 -9.086 2.24 1 94.25 20 GLU B O 1
ATOM 918 N N . GLU B 1 21 ? -11.531 -7.551 3.225 1 96.38 21 GLU B N 1
ATOM 919 C CA . GLU B 1 21 ? -12.672 -6.684 3.506 1 96.38 21 GLU B CA 1
ATOM 920 C C . GLU B 1 21 ? -13.258 -6.109 2.219 1 96.38 21 GLU B C 1
ATOM 922 O O . GLU B 1 21 ? -14.477 -5.988 2.086 1 96.38 21 GLU B O 1
ATOM 927 N N . MET B 1 22 ? -12.383 -5.785 1.311 1 96.12 22 MET B N 1
ATOM 928 C CA . MET B 1 22 ? -12.852 -5.238 0.042 1 96.12 22 MET B CA 1
ATOM 929 C C . MET B 1 22 ? -13.641 -6.285 -0.739 1 96.12 22 MET B C 1
ATOM 931 O O . MET B 1 22 ? -14.633 -5.961 -1.395 1 96.12 22 MET B O 1
ATOM 935 N N . ILE B 1 23 ? -13.211 -7.527 -0.677 1 93.25 23 ILE B N 1
ATOM 936 C CA . ILE B 1 23 ? -13.93 -8.617 -1.323 1 93.25 23 ILE B CA 1
ATOM 937 C C . ILE B 1 23 ? -15.297 -8.805 -0.656 1 93.25 23 ILE B C 1
ATOM 939 O O . ILE B 1 23 ? -16.312 -8.898 -1.336 1 93.25 23 ILE B O 1
ATOM 943 N N . ARG B 1 24 ? -15.242 -8.797 0.64 1 93.5 24 ARG B N 1
ATOM 944 C CA . ARG B 1 24 ? -16.484 -8.977 1.401 1 93.5 24 ARG B CA 1
ATOM 945 C C . ARG B 1 24 ? -17.484 -7.867 1.083 1 93.5 24 ARG B C 1
ATOM 947 O O . ARG B 1 24 ? -18.688 -8.109 1.035 1 93.5 24 ARG B O 1
ATOM 954 N N . ALA B 1 25 ? -17.016 -6.66 0.876 1 95.62 25 ALA B N 1
ATOM 955 C CA . ALA B 1 25 ? -17.859 -5.5 0.6 1 95.62 25 ALA B CA 1
ATOM 956 C C . ALA B 1 25 ? -18.172 -5.391 -0.89 1 95.62 25 ALA B C 1
ATOM 958 O O . ALA B 1 25 ? -18.766 -4.41 -1.336 1 95.62 25 ALA B O 1
ATOM 959 N N . ASN B 1 26 ? -17.75 -6.309 -1.714 1 94.5 26 ASN B N 1
ATOM 960 C CA . ASN B 1 26 ? -17.984 -6.402 -3.15 1 94.5 26 ASN B CA 1
ATOM 961 C C . ASN B 1 26 ? -17.281 -5.281 -3.91 1 94.5 26 ASN B C 1
ATOM 963 O O . ASN B 1 26 ? -17.766 -4.848 -4.961 1 94.5 26 ASN B O 1
ATOM 967 N N . LEU B 1 27 ? -16.234 -4.785 -3.285 1 95.88 27 LEU B N 1
ATOM 968 C CA . LEU B 1 27 ? -15.414 -3.797 -3.975 1 95.88 27 LEU B CA 1
ATOM 969 C C . LEU B 1 27 ? -14.453 -4.469 -4.953 1 95.88 27 LEU B C 1
ATOM 971 O O . LEU B 1 27 ? -14.023 -3.854 -5.93 1 95.88 27 LEU B O 1
ATOM 975 N N . ILE B 1 28 ? -14.008 -5.656 -4.633 1 93.38 28 ILE B N 1
ATOM 976 C CA . ILE B 1 28 ? -13.219 -6.496 -5.527 1 93.38 28 ILE B CA 1
ATOM 977 C C . ILE B 1 28 ? -13.992 -7.762 -5.871 1 93.38 28 ILE B C 1
ATOM 979 O O . ILE B 1 28 ? -14.531 -8.43 -4.984 1 93.38 28 ILE B O 1
ATOM 983 N N . SER B 1 29 ? -14.031 -7.957 -7.141 1 88.69 29 SER B N 1
ATOM 984 C CA . SER B 1 29 ? -14.82 -9.102 -7.578 1 88.69 29 SER B CA 1
ATOM 985 C C . SER B 1 29 ? -14.133 -10.414 -7.23 1 88.69 29 SER B C 1
ATOM 987 O O . SER B 1 29 ? -12.984 -10.641 -7.609 1 88.69 29 SER B O 1
ATOM 989 N N . GLU B 1 30 ? -14.82 -11.195 -6.586 1 78.62 30 GLU B N 1
ATOM 990 C CA . GLU B 1 30 ? -14.32 -12.516 -6.23 1 78.62 30 GLU B CA 1
ATOM 991 C C . GLU B 1 30 ? -14.273 -13.43 -7.449 1 78.62 30 GLU B C 1
ATOM 993 O O . GLU B 1 30 ? -13.477 -14.375 -7.492 1 78.62 30 GLU B O 1
ATOM 998 N N . GLU B 1 31 ? -15.164 -13.141 -8.344 1 76.88 31 GLU B N 1
ATOM 999 C CA . GLU B 1 31 ? -15.297 -14.008 -9.508 1 76.88 31 GLU B CA 1
ATOM 1000 C C . GLU B 1 31 ? -13.984 -14.094 -10.281 1 76.88 31 GLU B C 1
ATOM 1002 O O . GLU B 1 31 ? -13.633 -15.164 -10.797 1 76.88 31 GLU B O 1
ATOM 1007 N N . TYR B 1 32 ? -13.32 -12.953 -10.312 1 69.88 32 TYR B N 1
ATOM 1008 C CA . TYR B 1 32 ? -12.039 -12.93 -11.008 1 69.88 32 TYR B CA 1
ATOM 1009 C C . TYR B 1 32 ? -10.984 -13.703 -10.227 1 69.88 32 TYR B C 1
ATOM 1011 O O . TYR B 1 32 ? -10.078 -14.297 -10.82 1 69.88 32 TYR B O 1
ATOM 1019 N N . LEU B 1 33 ? -11.281 -13.805 -8.938 1 77.19 33 LEU B N 1
ATOM 1020 C CA . LEU B 1 33 ? -10.281 -14.414 -8.062 1 77.19 33 LEU B CA 1
ATOM 1021 C C . LEU B 1 33 ? -10.609 -15.883 -7.801 1 77.19 33 LEU B C 1
ATOM 1023 O O . LEU B 1 33 ? -9.773 -16.625 -7.266 1 77.19 33 LEU B O 1
ATOM 1027 N N . TYR B 1 34 ? -11.734 -16.344 -8.219 1 71.62 34 TYR B N 1
ATOM 1028 C CA . TYR B 1 34 ? -12.344 -17.609 -7.844 1 71.62 34 TYR B CA 1
ATOM 1029 C C . TYR B 1 34 ? -11.406 -18.781 -8.148 1 71.62 34 TYR B C 1
ATOM 1031 O O . TYR B 1 34 ? -11.172 -19.641 -7.297 1 71.62 34 TYR B O 1
ATOM 1039 N N . PRO B 1 35 ? -10.797 -18.844 -9.242 1 73.44 35 PRO B N 1
ATOM 1040 C CA . PRO B 1 35 ? -9.969 -20.031 -9.461 1 73.44 35 PRO B CA 1
ATOM 1041 C C . PRO B 1 35 ? -8.773 -20.109 -8.516 1 73.44 35 PRO B C 1
ATOM 1043 O O . PRO B 1 35 ? -8.164 -21.172 -8.367 1 73.44 35 PRO B O 1
ATOM 1046 N N . PHE B 1 36 ? -8.57 -19 -7.82 1 71.75 36 PHE B N 1
ATOM 1047 C CA . PHE B 1 36 ? -7.309 -18.953 -7.098 1 71.75 36 PHE B CA 1
ATOM 1048 C C . PHE B 1 36 ? -7.539 -18.625 -5.625 1 71.75 36 PHE B C 1
ATOM 1050 O O . PHE B 1 36 ? -6.605 -18.672 -4.82 1 71.75 36 PHE B O 1
ATOM 1057 N N . VAL B 1 37 ? -8.711 -18.266 -5.285 1 66.69 37 VAL B N 1
ATOM 1058 C CA . VAL B 1 37 ? -8.977 -17.609 -4.004 1 66.69 37 VAL B CA 1
ATOM 1059 C C . VAL B 1 37 ? -8.602 -18.547 -2.859 1 66.69 37 VAL B C 1
ATOM 1061 O O . VAL B 1 37 ? -8.016 -18.125 -1.863 1 66.69 37 VAL B O 1
ATOM 1064 N N . ASP B 1 38 ? -8.758 -19.844 -3.176 1 77.44 38 ASP B N 1
ATOM 1065 C CA . ASP B 1 38 ? -8.5 -20.766 -2.078 1 77.44 38 ASP B CA 1
ATOM 1066 C C . ASP B 1 38 ? -7 -21.031 -1.919 1 77.44 38 ASP B C 1
ATOM 1068 O O . ASP B 1 38 ? -6.559 -21.547 -0.89 1 77.44 38 ASP B O 1
ATOM 1072 N N . ASP B 1 39 ? -6.266 -20.562 -2.818 1 88.88 39 ASP B N 1
ATOM 1073 C CA . ASP B 1 39 ? -4.844 -20.891 -2.791 1 88.88 39 ASP B CA 1
ATOM 1074 C C . ASP B 1 39 ? -4.02 -19.688 -2.309 1 88.88 39 ASP B C 1
ATOM 1076 O O . ASP B 1 39 ? -2.867 -19.859 -1.9 1 88.88 39 ASP B O 1
ATOM 1080 N N . VAL B 1 40 ? -4.664 -18.594 -2.279 1 92.75 40 VAL B N 1
ATOM 1081 C CA . VAL B 1 40 ? -3.934 -17.391 -1.89 1 92.75 40 VAL B CA 1
ATOM 1082 C C . VAL B 1 40 ? -3.865 -17.297 -0.367 1 92.75 40 VAL B C 1
ATOM 1084 O O . VAL B 1 40 ? -4.887 -17.391 0.314 1 92.75 40 VAL B O 1
ATOM 1087 N N . MET B 1 41 ? -2.672 -17.156 0.122 1 94.12 41 MET B N 1
ATOM 1088 C CA . MET B 1 41 ? -2.461 -17.094 1.565 1 94.12 41 MET B CA 1
ATOM 1089 C C . MET B 1 41 ? -2.303 -15.648 2.027 1 94.12 41 MET B C 1
ATOM 1091 O O . MET B 1 41 ? -2.707 -15.297 3.137 1 94.12 41 MET B O 1
ATOM 1095 N N . GLU B 1 42 ? -1.664 -14.844 1.201 1 96.25 42 GLU B N 1
ATOM 1096 C CA . GLU B 1 42 ? -1.417 -13.453 1.567 1 96.25 42 GLU B CA 1
ATOM 1097 C C . GLU B 1 42 ? -1.599 -12.523 0.369 1 96.25 42 GLU B C 1
ATOM 1099 O O . GLU B 1 42 ? -1.33 -12.914 -0.77 1 96.25 42 GLU B O 1
ATOM 1104 N N . TRP B 1 43 ? -2.066 -11.32 0.691 1 96.06 43 TRP B N 1
ATOM 1105 C CA . TRP B 1 43 ? -2.156 -10.289 -0.33 1 96.06 43 TRP B CA 1
ATOM 1106 C C . TRP B 1 43 ? -1.13 -9.188 -0.079 1 96.06 43 TRP B C 1
ATOM 1108 O O . TRP B 1 43 ? -1.107 -8.586 0.997 1 96.06 43 TRP B O 1
ATOM 1118 N N . TRP B 1 44 ? -0.256 -8.938 -1.082 1 98.31 44 TRP B N 1
ATOM 1119 C CA . TRP B 1 44 ? 0.81 -7.949 -0.969 1 98.31 44 TRP B CA 1
ATOM 1120 C C . TRP B 1 44 ? 0.637 -6.844 -2.004 1 98.31 44 TRP B C 1
ATOM 1122 O O . TRP B 1 44 ? 0.492 -7.117 -3.197 1 98.31 44 TRP B O 1
ATOM 1132 N N . LEU B 1 45 ? 0.581 -5.625 -1.54 1 98.88 45 LEU B N 1
ATOM 1133 C CA . LEU B 1 45 ? 0.69 -4.48 -2.438 1 98.88 45 LEU B CA 1
ATOM 1134 C C . LEU B 1 45 ? 2.074 -4.418 -3.076 1 98.88 45 LEU B C 1
ATOM 1136 O O . LEU B 1 45 ? 3.088 -4.492 -2.377 1 98.88 45 LEU B O 1
ATOM 1140 N N . ILE B 1 46 ? 2.143 -4.281 -4.438 1 98.88 46 ILE B N 1
ATOM 1141 C CA . ILE B 1 46 ? 3.42 -4.289 -5.141 1 98.88 46 ILE B CA 1
ATOM 1142 C C . ILE B 1 46 ? 3.428 -3.203 -6.211 1 98.88 46 ILE B C 1
ATOM 1144 O O . ILE B 1 46 ? 2.385 -2.621 -6.52 1 98.88 46 ILE B O 1
ATOM 1148 N N . ASP B 1 47 ? 4.602 -2.918 -6.68 1 98.25 47 ASP B N 1
ATOM 1149 C CA . ASP B 1 47 ? 4.68 -1.927 -7.75 1 98.25 47 ASP B CA 1
ATOM 1150 C C . ASP B 1 47 ? 4.32 -2.545 -9.102 1 98.25 47 ASP B C 1
ATOM 1152 O O . ASP B 1 47 ? 4.145 -3.762 -9.203 1 98.25 47 ASP B O 1
ATOM 1156 N N . SER B 1 48 ? 4.207 -1.681 -10.109 1 98.25 48 SER B N 1
ATOM 1157 C CA . SER B 1 48 ? 3.721 -2.133 -11.406 1 98.25 48 SER B CA 1
ATOM 1158 C C . SER B 1 48 ? 4.75 -3.014 -12.109 1 98.25 48 SER B C 1
ATOM 1160 O O . SER B 1 48 ? 4.387 -3.92 -12.859 1 98.25 48 SER B O 1
ATOM 1162 N N . TRP B 1 49 ? 6.027 -2.717 -11.906 1 98.06 49 TRP B N 1
ATOM 1163 C CA . TRP B 1 49 ? 7.074 -3.51 -12.539 1 98.06 49 TRP B CA 1
ATOM 1164 C C . TRP B 1 49 ? 7.008 -4.961 -12.078 1 98.06 49 TRP B C 1
ATOM 1166 O O . TRP B 1 49 ? 6.992 -5.879 -12.906 1 98.06 49 TRP B O 1
ATOM 1176 N N . LEU B 1 50 ? 6.973 -5.195 -10.781 1 98.31 50 LEU B N 1
ATOM 1177 C CA . LEU B 1 50 ? 6.895 -6.547 -10.242 1 98.31 50 LEU B CA 1
ATOM 1178 C C . LEU B 1 50 ? 5.574 -7.211 -10.617 1 98.31 50 LEU B C 1
ATOM 1180 O O . LEU B 1 50 ? 5.535 -8.406 -10.898 1 98.31 50 LEU B O 1
ATOM 1184 N N . ALA B 1 51 ? 4.477 -6.449 -10.664 1 98.44 51 ALA B N 1
ATOM 1185 C CA . ALA B 1 51 ? 3.174 -6.988 -11.047 1 98.44 51 ALA B CA 1
ATOM 1186 C C . ALA B 1 51 ? 3.229 -7.613 -12.438 1 98.44 51 ALA B C 1
ATOM 1188 O O . ALA B 1 51 ? 2.746 -8.727 -12.641 1 98.44 51 ALA B O 1
ATOM 1189 N N . GLU B 1 52 ? 3.865 -6.918 -13.367 1 98.06 52 GLU B N 1
ATOM 1190 C CA . GLU B 1 52 ? 3.965 -7.406 -14.742 1 98.06 52 GLU B CA 1
ATOM 1191 C C . GLU B 1 52 ? 4.758 -8.711 -14.805 1 98.06 52 GLU B C 1
ATOM 1193 O O . GLU B 1 52 ? 4.363 -9.648 -15.5 1 98.06 52 GLU B O 1
ATOM 1198 N N . ARG B 1 53 ? 5.797 -8.805 -14.117 1 97.81 53 ARG B N 1
ATOM 1199 C CA . ARG B 1 53 ? 6.656 -9.984 -14.125 1 97.81 53 ARG B CA 1
ATOM 1200 C C . ARG B 1 53 ? 5.961 -11.172 -13.461 1 97.81 53 ARG B C 1
ATOM 1202 O O . ARG B 1 53 ? 6.059 -12.305 -13.945 1 97.81 53 ARG B O 1
ATOM 1209 N N . LEU B 1 54 ? 5.285 -10.906 -12.383 1 97.25 54 LEU B N 1
ATOM 1210 C CA . LEU B 1 54 ? 4.559 -11.969 -11.695 1 97.25 54 LEU B CA 1
ATOM 1211 C C . LEU B 1 54 ? 3.432 -12.508 -12.57 1 97.25 54 LEU B C 1
ATOM 1213 O O . LEU B 1 54 ? 3.182 -13.719 -12.586 1 97.25 54 LEU B O 1
ATOM 1217 N N . LYS B 1 55 ? 2.766 -11.617 -13.266 1 95.94 55 LYS B N 1
ATOM 1218 C CA . LYS B 1 55 ? 1.727 -12.039 -14.203 1 95.94 55 LYS B CA 1
ATOM 1219 C C . LYS B 1 55 ? 2.287 -12.984 -15.266 1 95.94 55 LYS B C 1
ATOM 1221 O O . LYS B 1 55 ? 1.665 -13.992 -15.594 1 95.94 55 LYS B O 1
ATOM 1226 N N . GLU B 1 56 ? 3.447 -12.609 -15.719 1 96.12 56 GLU B N 1
ATOM 1227 C CA . GLU B 1 56 ? 4.098 -13.43 -16.734 1 96.12 56 GLU B CA 1
ATOM 1228 C C . GLU B 1 56 ? 4.406 -14.828 -16.203 1 96.12 56 GLU B C 1
ATOM 1230 O O . GLU B 1 56 ? 4.457 -15.789 -16.984 1 96.12 56 GLU B O 1
ATOM 1235 N N . GLN B 1 57 ? 4.578 -14.914 -14.945 1 95.56 57 GLN B N 1
ATOM 1236 C CA . GLN B 1 57 ? 4.895 -16.188 -14.312 1 95.56 57 GLN B CA 1
ATOM 1237 C C . GLN B 1 57 ? 3.623 -16.922 -13.891 1 95.56 57 GLN B C 1
ATOM 1239 O O . GLN B 1 57 ? 3.691 -17.969 -13.25 1 95.56 57 GLN B O 1
ATOM 1244 N N . GLY B 1 58 ? 2.479 -16.328 -14.055 1 92.88 58 GLY B N 1
ATOM 1245 C CA . GLY B 1 58 ? 1.214 -16.984 -13.789 1 92.88 58 GLY B CA 1
ATOM 1246 C C . GLY B 1 58 ? 0.705 -16.766 -12.375 1 92.88 58 GLY B C 1
ATOM 1247 O O . GLY B 1 58 ? -0.175 -17.5 -11.906 1 92.88 58 GLY B O 1
ATOM 1248 N N . GLU B 1 59 ? 1.236 -15.805 -11.711 1 94.88 59 GLU B N 1
ATOM 1249 C CA . GLU B 1 59 ? 0.803 -15.508 -10.344 1 94.88 59 GLU B CA 1
ATOM 1250 C C . GLU B 1 59 ? -0.514 -14.742 -10.336 1 94.88 59 GLU B C 1
ATOM 1252 O O . GLU B 1 59 ? -0.927 -14.195 -11.367 1 94.88 59 GLU B O 1
ATOM 1257 N N . VAL B 1 60 ? -1.169 -14.758 -9.227 1 94.75 60 VAL B N 1
ATOM 1258 C CA . VAL B 1 60 ? -2.449 -14.07 -9.07 1 94.75 60 VAL B CA 1
ATOM 1259 C C . VAL B 1 60 ? -2.213 -12.586 -8.797 1 94.75 60 VAL B C 1
ATOM 1261 O O . VAL B 1 60 ? -1.569 -12.227 -7.809 1 94.75 60 VAL B O 1
ATOM 1264 N N . ILE B 1 61 ? -2.742 -11.734 -9.703 1 95.62 61 ILE B N 1
ATOM 1265 C CA . ILE B 1 61 ? -2.586 -10.289 -9.555 1 95.62 61 ILE B CA 1
ATOM 1266 C C . ILE B 1 61 ? -3.953 -9.609 -9.641 1 95.62 61 ILE B C 1
ATOM 1268 O O . ILE B 1 61 ? -4.738 -9.891 -10.547 1 95.62 61 ILE B O 1
ATOM 1272 N N . ILE B 1 62 ? -4.301 -8.852 -8.633 1 95.56 62 ILE B N 1
ATOM 127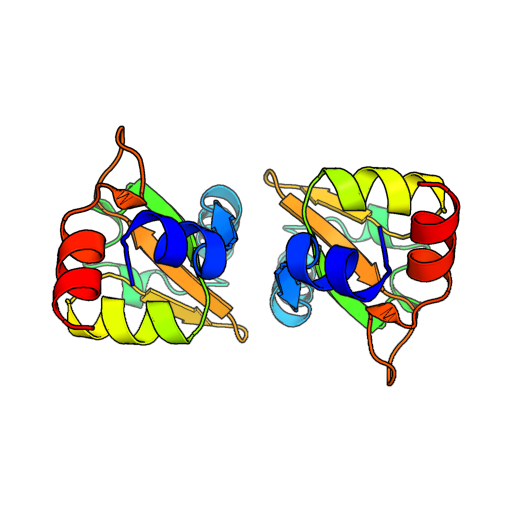3 C CA . ILE B 1 62 ? -5.426 -7.93 -8.703 1 95.56 62 ILE B CA 1
ATOM 1274 C C . ILE B 1 62 ? -4.945 -6.566 -9.195 1 95.56 62 ILE B C 1
ATOM 1276 O O . ILE B 1 62 ? -4 -5.996 -8.648 1 95.56 62 ILE B O 1
ATOM 1280 N N . GLU B 1 63 ? -5.508 -6.098 -10.258 1 95.81 63 GLU B N 1
ATOM 1281 C CA . GLU B 1 63 ? -5.258 -4.754 -10.781 1 95.81 63 GLU B CA 1
ATOM 1282 C C . GLU B 1 63 ? -6.512 -3.893 -10.711 1 95.81 63 GLU B C 1
ATOM 1284 O O . GLU B 1 63 ? -7.324 -3.891 -11.641 1 95.81 63 GLU B O 1
ATOM 1289 N N . GLU B 1 64 ? -6.691 -3.215 -9.617 1 96.12 64 GLU B N 1
ATOM 1290 C CA . GLU B 1 64 ? -7.879 -2.395 -9.383 1 96.12 64 GLU B CA 1
ATOM 1291 C C . GLU B 1 64 ? -7.523 -1.107 -8.641 1 96.12 64 GLU B C 1
ATOM 1293 O O . GLU B 1 64 ? -6.539 -1.059 -7.906 1 96.12 64 GLU B O 1
ATOM 1298 N N . TYR B 1 65 ? -8.219 -0.051 -8.953 1 97.44 65 TYR B N 1
ATOM 1299 C CA . TYR B 1 65 ? -8.141 1.212 -8.227 1 97.44 65 TYR B CA 1
ATOM 1300 C C . TYR B 1 65 ? -6.742 1.816 -8.328 1 97.44 65 TYR B C 1
ATOM 1302 O O . TYR B 1 65 ? -6.258 2.441 -7.383 1 97.44 65 TYR B O 1
ATOM 1310 N N . GLY B 1 66 ? -6.094 1.472 -9.422 1 97.31 66 GLY B N 1
ATOM 1311 C CA . GLY B 1 66 ? -4.77 2.027 -9.656 1 97.31 66 GLY B CA 1
ATOM 1312 C C . GLY B 1 66 ? -3.686 1.347 -8.836 1 97.31 66 GLY B C 1
ATOM 1313 O O . GLY B 1 66 ? -2.588 1.885 -8.688 1 97.31 66 GLY B O 1
ATOM 1314 N N . CYS B 1 67 ? -4.043 0.194 -8.312 1 98.25 67 CYS B N 1
ATOM 1315 C CA . CYS B 1 67 ? -3.111 -0.567 -7.488 1 98.25 67 CYS B CA 1
ATOM 1316 C C . CYS B 1 67 ? -2.945 -1.985 -8.023 1 98.25 67 CYS B C 1
ATOM 1318 O O . CYS B 1 67 ? -3.752 -2.449 -8.828 1 98.25 67 CYS B O 1
ATOM 1320 N N . TYR B 1 68 ? -1.801 -2.609 -7.566 1 98.25 68 TYR B N 1
ATOM 1321 C CA . TYR B 1 68 ? -1.519 -4.008 -7.871 1 98.25 68 TYR B CA 1
ATOM 1322 C C . TYR B 1 68 ? -1.315 -4.812 -6.594 1 98.25 68 TYR B C 1
ATOM 1324 O O . TYR B 1 68 ? -0.478 -4.465 -5.758 1 98.25 68 TYR B O 1
ATOM 1332 N N . TRP B 1 69 ? -2.131 -5.836 -6.457 1 97.56 69 TRP B N 1
ATOM 1333 C CA . TRP B 1 69 ? -1.947 -6.738 -5.328 1 97.56 69 TRP B CA 1
ATOM 1334 C C . TRP B 1 69 ? -1.598 -8.148 -5.801 1 97.56 69 TRP B C 1
ATOM 1336 O O . TRP B 1 69 ? -2.275 -8.703 -6.672 1 97.56 69 TRP B O 1
ATOM 1346 N N . TRP B 1 70 ? -0.521 -8.672 -5.234 1 97.25 70 TRP B N 1
ATOM 1347 C CA . TRP B 1 70 ? -0.061 -10.031 -5.492 1 97.25 70 TRP B CA 1
ATOM 1348 C C . TRP B 1 70 ? -0.64 -11.008 -4.473 1 97.25 70 TRP B C 1
ATOM 1350 O O . TRP B 1 70 ? -0.448 -10.836 -3.268 1 97.25 70 TRP B O 1
ATOM 1360 N N . GLY B 1 71 ? -1.415 -12.023 -5.07 1 96.19 71 GLY B N 1
ATOM 1361 C CA . GLY B 1 71 ? -1.859 -13.125 -4.234 1 96.19 71 GLY B CA 1
ATOM 1362 C C . GLY B 1 71 ? -0.813 -14.211 -4.078 1 96.19 71 GLY B C 1
ATOM 1363 O O . GLY B 1 71 ? -0.705 -15.102 -4.926 1 96.19 71 GLY B O 1
ATOM 1364 N N . ARG B 1 72 ? -0.067 -14.117 -2.998 1 96.19 72 ARG B N 1
ATOM 1365 C CA . ARG B 1 72 ? 1.021 -15.055 -2.732 1 96.19 72 ARG B CA 1
ATOM 1366 C C . ARG B 1 72 ? 0.481 -16.391 -2.24 1 96.19 72 ARG B C 1
ATOM 1368 O O . ARG B 1 72 ? -0.35 -16.438 -1.331 1 96.19 72 ARG B O 1
ATOM 1375 N N . GLN B 1 73 ? 0.941 -17.438 -2.854 1 92.69 73 GLN B N 1
ATOM 1376 C CA . GLN B 1 73 ? 0.42 -18.781 -2.574 1 92.69 73 GLN B CA 1
ATOM 1377 C C . GLN B 1 73 ? 1.395 -19.578 -1.719 1 92.69 73 GLN B C 1
ATOM 1379 O O . GLN B 1 73 ? 1.198 -20.781 -1.504 1 92.69 73 GLN B O 1
ATOM 1384 N N . SER B 1 74 ? 2.441 -18.938 -1.244 1 88.19 74 SER B N 1
ATOM 1385 C CA . SER B 1 74 ? 3.369 -19.516 -0.277 1 88.19 74 SER B CA 1
ATOM 1386 C C . SER B 1 74 ? 3.436 -18.672 0.994 1 88.19 74 SER B C 1
ATOM 1388 O O . SER B 1 74 ? 3.068 -17.5 0.987 1 88.19 74 SER B O 1
ATOM 1390 N N . SER B 1 75 ? 3.67 -19.375 2.146 1 84.19 75 SER B N 1
ATOM 1391 C CA . SER B 1 75 ? 3.77 -18.672 3.42 1 84.19 75 SER B CA 1
ATOM 1392 C C . SER B 1 75 ? 4.883 -19.25 4.285 1 84.19 75 SER B C 1
ATOM 1394 O O . SER B 1 75 ? 5.43 -20.312 3.98 1 84.19 75 SER B O 1
ATOM 1396 N N . GLY B 1 76 ? 5.219 -18.531 5.273 1 87.62 76 GLY B N 1
ATOM 1397 C CA . GLY B 1 76 ? 6.16 -19.047 6.254 1 87.62 76 GLY B CA 1
ATOM 1398 C C . GLY B 1 76 ? 7.602 -18.703 5.93 1 87.62 76 GLY B C 1
ATOM 1399 O O . GLY B 1 76 ? 8.484 -18.812 6.785 1 87.62 76 GLY B O 1
ATOM 1400 N N . GLN B 1 77 ? 7.879 -18.469 4.703 1 91.94 77 GLN B N 1
ATOM 1401 C CA . GLN B 1 77 ? 9.227 -18.047 4.332 1 91.94 77 GLN B CA 1
ATOM 1402 C C . GLN B 1 77 ? 9.234 -16.594 3.871 1 91.94 77 GLN B C 1
ATOM 1404 O O . GLN B 1 77 ? 8.188 -16.047 3.514 1 91.94 77 GLN B O 1
ATOM 1409 N N . ALA B 1 78 ? 10.5 -16.078 3.928 1 95.56 78 ALA B N 1
ATOM 1410 C CA . ALA B 1 78 ? 10.656 -14.703 3.459 1 95.56 78 ALA B CA 1
ATOM 1411 C C . ALA B 1 78 ? 10.297 -14.586 1.981 1 95.56 78 ALA B C 1
ATOM 1413 O O . ALA B 1 78 ? 10.531 -15.508 1.201 1 95.56 78 ALA B O 1
ATOM 1414 N N . ILE B 1 79 ? 9.766 -13.445 1.612 1 97.44 79 ILE B N 1
ATOM 1415 C CA . ILE B 1 79 ? 9.266 -13.25 0.256 1 97.44 79 ILE B CA 1
ATOM 1416 C C . ILE B 1 79 ? 10.406 -13.43 -0.744 1 97.44 79 ILE B C 1
ATOM 1418 O O . ILE B 1 79 ? 10.211 -13.992 -1.825 1 97.44 79 ILE B O 1
ATOM 1422 N N . TYR B 1 80 ? 11.609 -12.922 -0.413 1 96.81 80 TYR B N 1
ATOM 1423 C CA . TYR B 1 80 ? 12.719 -12.984 -1.362 1 96.81 80 TYR B CA 1
ATOM 1424 C C . TYR B 1 80 ? 13.148 -14.43 -1.596 1 96.81 80 TYR B C 1
ATOM 1426 O O . TYR B 1 80 ? 13.891 -14.719 -2.535 1 96.81 80 TYR B O 1
ATOM 1434 N N . MET B 1 81 ? 12.664 -15.375 -0.824 1 95.56 81 MET B N 1
ATOM 1435 C CA . MET B 1 81 ? 12.992 -16.781 -0.978 1 95.56 81 MET B CA 1
ATOM 1436 C C . MET B 1 81 ? 11.961 -17.484 -1.854 1 95.56 81 MET B C 1
ATOM 1438 O O . MET B 1 81 ? 12.125 -18.672 -2.188 1 95.56 81 MET B O 1
ATOM 1442 N N . ASP B 1 82 ? 10.883 -16.812 -2.193 1 96.75 82 ASP B N 1
ATOM 1443 C CA . ASP B 1 82 ? 9.867 -17.391 -3.074 1 96.75 82 ASP B CA 1
ATOM 1444 C C . ASP B 1 82 ? 10.477 -17.812 -4.414 1 96.75 82 ASP B C 1
ATOM 1446 O O . ASP B 1 82 ? 11.258 -17.047 -5.004 1 96.75 82 ASP B O 1
ATOM 1450 N N . GLY B 1 83 ? 10.117 -18.969 -4.848 1 95.12 83 GLY B N 1
ATOM 1451 C CA . GLY B 1 83 ? 10.633 -19.469 -6.117 1 95.12 83 GLY B CA 1
ATOM 1452 C C . GLY B 1 83 ? 10.375 -18.516 -7.273 1 95.12 83 GLY B C 1
ATOM 1453 O O . GLY B 1 83 ? 11.242 -18.328 -8.125 1 95.12 83 GLY B O 1
ATOM 1454 N N . VAL B 1 84 ? 9.18 -17.969 -7.285 1 96.25 84 VAL B N 1
ATOM 1455 C CA . VAL B 1 84 ? 8.805 -17.094 -8.391 1 96.25 84 VAL B CA 1
ATOM 1456 C C . VAL B 1 84 ? 9.688 -15.844 -8.383 1 96.25 84 VAL B C 1
ATOM 1458 O O . VAL B 1 84 ? 10.062 -15.328 -9.438 1 96.25 84 VAL B O 1
ATOM 1461 N N . ILE B 1 85 ? 10.062 -15.273 -7.199 1 97.38 85 ILE B N 1
ATOM 1462 C CA . ILE B 1 85 ? 10.938 -14.117 -7.086 1 97.38 85 ILE B CA 1
ATOM 1463 C C . ILE B 1 85 ? 12.344 -14.484 -7.551 1 97.38 85 ILE B C 1
ATOM 1465 O O . ILE B 1 85 ? 12.992 -13.711 -8.258 1 97.38 85 ILE B O 1
ATOM 1469 N N . GLN B 1 86 ? 12.742 -15.711 -7.203 1 95.69 86 GLN B N 1
ATOM 1470 C CA . GLN B 1 86 ? 14.047 -16.188 -7.656 1 95.69 86 GLN B CA 1
ATOM 1471 C C . GLN B 1 86 ? 14.094 -16.297 -9.18 1 95.69 86 GLN B C 1
ATOM 1473 O O . GLN B 1 86 ? 15.094 -15.945 -9.797 1 95.69 86 GLN B O 1
ATOM 1478 N N . GLU B 1 87 ? 13.047 -16.781 -9.711 1 95.69 87 GLU B N 1
ATOM 1479 C CA . GLU B 1 87 ? 12.961 -16.906 -11.164 1 95.69 87 GLU B CA 1
ATOM 1480 C C . GLU B 1 87 ? 13.016 -15.547 -11.844 1 95.69 87 GLU B C 1
ATOM 1482 O O . GLU B 1 87 ? 13.734 -15.375 -12.836 1 95.69 87 GLU B O 1
ATOM 1487 N N . ILE B 1 88 ? 12.359 -14.586 -11.328 1 95.56 88 ILE B N 1
ATOM 1488 C CA . ILE B 1 88 ? 12.328 -13.234 -11.883 1 95.56 88 ILE B CA 1
ATOM 1489 C C . ILE B 1 88 ? 13.727 -12.625 -11.828 1 95.56 88 ILE B C 1
ATOM 1491 O O . ILE B 1 88 ? 14.141 -11.922 -12.75 1 95.56 88 ILE B O 1
ATOM 1495 N N . CYS B 1 89 ? 14.453 -12.828 -10.719 1 92.44 89 CYS B N 1
ATOM 1496 C CA . CYS B 1 89 ? 15.82 -12.336 -10.57 1 92.44 89 CYS B CA 1
ATOM 1497 C C . CYS B 1 89 ? 16.734 -12.945 -11.625 1 92.44 89 CYS B C 1
ATOM 1499 O O . CYS B 1 89 ? 17.672 -12.305 -12.086 1 92.44 89 CYS B O 1
ATOM 1501 N N . GLY B 1 90 ? 16.578 -14.211 -11.852 1 85.62 90 GLY B N 1
ATOM 1502 C CA . GLY B 1 90 ? 17.391 -14.898 -12.836 1 85.62 90 GLY B CA 1
ATOM 1503 C C . GLY B 1 90 ? 17.141 -14.43 -14.258 1 85.62 90 GLY B C 1
ATOM 1504 O O . GLY B 1 90 ? 18 -14.547 -15.125 1 85.62 90 GLY B O 1
ATOM 1505 N N . ASP B 1 91 ? 16.016 -13.867 -14.555 1 75.12 91 ASP B N 1
ATOM 1506 C CA . ASP B 1 91 ? 15.641 -13.391 -15.883 1 75.12 91 ASP B CA 1
ATOM 1507 C C . ASP B 1 91 ? 16.156 -11.977 -16.125 1 75.12 91 ASP B C 1
ATOM 1509 O O . ASP B 1 91 ? 16.266 -11.523 -17.266 1 75.12 91 ASP B O 1
ATOM 1513 N N . ASP B 1 92 ? 16.438 -11.289 -15.07 1 66.06 92 ASP B N 1
ATOM 1514 C CA . ASP B 1 92 ? 16.984 -9.945 -15.211 1 66.06 92 ASP B CA 1
ATOM 1515 C C . ASP B 1 92 ? 18.5 -9.945 -15.102 1 66.06 92 ASP B C 1
ATOM 1517 O O . ASP B 1 92 ? 19.188 -9.164 -15.766 1 66.06 92 ASP B O 1
#

Secondary structure (DSSP, 8-state):
--HHHHHHHHEEEE-HHHHHHHHHTTSS-HHHHHHHHTT--EEEEE-HHHHHHHHHTT-EEEEETTEEEEEE---SS-GGG-HHHHHHHHH-/--HHHHHHHHEEEE-HHHHHHHHHTTSS-HHHHHHHHTT--EEEEE-HHHHHHHHHTT-EEEEETTEEEEEE---SS-GGG-HHHHHHHHH-

Radius of gyration: 17.26 Å; Cα contacts (8 Å, |Δi|>4): 275; chains: 2; bounding box: 38×43×33 Å